Protein AF-A0A316MAM0-F1 (afdb_monomer)

Mean predicted aligned error: 8.88 Å

Sequence (123 aa):
MGDLSKSFKKEEIFYLSSQVKKLIELLNGTIISAENEYKIKEIEKQKNKLERILVKYEPSIYDEYSRKTKEAYIQMINARKEYEKIVADKCIKETIEKYRISYENSVEEYERIKEFRNKLKNI

pLDDT: mean 87.3, std 11.31, range [39.88, 97.88]

Nearest PDB structures (foldseek):
  8cwy-assembly1_H  TM=8.947E-01  e=3.776E+00  synthetic construct
  2v0o-assembly2_C  TM=5.527E-01  e=4.013E+00  Homo sapiens
  6zsj-assembly1_C  TM=4.114E-01  e=6.530E+00  Homo sapiens

Secondary structure (DSSP, 8-state):
------PPPHHHHHHHHHHHHHHHHHHHTS----SSHHHHHHHHHHHHHHHHHHGGGSPPHHHHHHHHHHHHHHHHHHHHHHHHHHHHTT--HHHHHHHHHHHHHHHHHHHHHHHHHHHHTT-

Organism: NCBI:txid1529

Structure (mmCIF, N/CA/C/O backbone):
data_AF-A0A316MAM0-F1
#
_entry.id   AF-A0A316MAM0-F1
#
loop_
_atom_site.group_PDB
_atom_site.id
_atom_site.type_symbol
_atom_site.label_atom_id
_atom_site.label_alt_id
_atom_site.label_comp_id
_atom_site.label_asym_id
_atom_site.label_entity_id
_atom_site.label_seq_id
_atom_site.pdbx_PDB_ins_code
_atom_site.Cartn_x
_atom_site.Cartn_y
_atom_site.Cartn_z
_atom_site.occupancy
_atom_site.B_iso_or_equiv
_atom_site.auth_seq_id
_atom_site.auth_comp_id
_atom_site.auth_asym_id
_atom_site.auth_atom_id
_atom_site.pdbx_PDB_model_num
ATOM 1 N N . MET A 1 1 ? -13.555 3.046 -36.423 1.00 39.88 1 MET A N 1
ATOM 2 C CA . MET A 1 1 ? -12.339 3.257 -35.609 1.00 39.88 1 MET A CA 1
ATOM 3 C C . MET A 1 1 ? -12.804 3.502 -34.184 1.00 39.88 1 MET A C 1
ATOM 5 O O . MET A 1 1 ? -13.203 4.613 -33.877 1.00 39.88 1 MET A O 1
ATOM 9 N N . GLY A 1 2 ? -12.932 2.436 -33.392 1.00 41.09 2 GLY A N 1
ATOM 10 C CA . GLY A 1 2 ? -13.537 2.490 -32.058 1.00 41.09 2 GLY A CA 1
ATOM 11 C C . GLY A 1 2 ? -12.487 2.640 -30.959 1.00 41.09 2 GLY A C 1
ATOM 12 O O . GLY A 1 2 ? -11.496 1.917 -30.963 1.00 41.09 2 GLY A O 1
ATOM 13 N N . ASP A 1 3 ? -12.739 3.591 -30.062 1.00 46.25 3 ASP A N 1
ATOM 14 C CA . ASP A 1 3 ? -12.293 3.682 -28.667 1.00 46.25 3 ASP A CA 1
ATOM 15 C C . ASP A 1 3 ? -10.807 3.456 -28.344 1.00 46.25 3 ASP A C 1
ATOM 17 O O . ASP A 1 3 ? -10.424 2.480 -27.701 1.00 46.25 3 ASP A O 1
ATOM 21 N N . LEU A 1 4 ? -9.969 4.447 -28.662 1.00 49.94 4 LEU A N 1
ATOM 22 C CA . LEU A 1 4 ? -8.627 4.591 -28.071 1.00 49.94 4 LEU A CA 1
ATOM 23 C C . LEU A 1 4 ? -8.582 5.535 -26.852 1.00 49.94 4 LEU A C 1
ATOM 25 O O . LEU A 1 4 ? -7.500 5.876 -26.387 1.00 49.94 4 LEU A O 1
ATOM 29 N N . SER A 1 5 ? -9.721 5.959 -26.293 1.00 47.09 5 SER A N 1
ATOM 30 C CA . SER A 1 5 ? -9.742 6.954 -25.205 1.00 47.09 5 SER A CA 1
ATOM 31 C C . SER A 1 5 ? -9.988 6.375 -23.806 1.00 47.09 5 SER A C 1
ATOM 33 O O . SER A 1 5 ? -10.576 7.047 -22.957 1.00 47.09 5 SER A O 1
ATOM 35 N N . LYS A 1 6 ? -9.552 5.143 -23.513 1.00 58.44 6 LYS A N 1
ATOM 36 C CA . LYS A 1 6 ? -9.459 4.719 -22.108 1.00 58.44 6 LYS A CA 1
ATOM 37 C C . LYS A 1 6 ? -8.217 5.365 -21.499 1.00 58.44 6 LYS A C 1
ATOM 39 O O . LYS A 1 6 ? -7.105 4.892 -21.702 1.00 58.44 6 LYS A O 1
ATOM 44 N N . SER A 1 7 ? -8.405 6.465 -20.771 1.00 72.25 7 SER A N 1
ATOM 45 C CA . SER A 1 7 ? -7.354 7.025 -19.921 1.00 72.25 7 SER A CA 1
ATOM 46 C C . SER A 1 7 ? -6.976 5.983 -18.866 1.00 72.25 7 SER A C 1
ATOM 48 O O . SER A 1 7 ? -7.821 5.609 -18.049 1.00 72.25 7 SER A O 1
ATOM 50 N N . PHE A 1 8 ? -5.736 5.497 -18.892 1.00 76.75 8 PHE A N 1
ATOM 51 C CA . PHE A 1 8 ? -5.224 4.589 -17.865 1.00 76.75 8 PHE A CA 1
ATOM 52 C C . PHE A 1 8 ? -5.287 5.251 -16.487 1.00 76.75 8 PHE A C 1
ATOM 54 O O . PHE A 1 8 ? -4.985 6.441 -16.348 1.00 76.75 8 PHE A O 1
ATOM 61 N N . LYS A 1 9 ? -5.662 4.485 -15.459 1.00 82.25 9 LYS A N 1
ATOM 62 C CA . LYS A 1 9 ? -5.619 4.981 -14.081 1.00 82.25 9 LYS A CA 1
ATOM 63 C C . LYS A 1 9 ? -4.166 5.159 -13.654 1.00 82.25 9 LYS A C 1
ATOM 65 O O . LYS A 1 9 ? -3.287 4.386 -14.035 1.00 82.25 9 LYS A O 1
ATOM 70 N N . LYS A 1 10 ? -3.908 6.158 -12.812 1.00 77.88 10 LYS A N 1
ATOM 71 C CA . LYS A 1 10 ? -2.555 6.471 -12.329 1.00 77.88 10 LYS A CA 1
ATOM 72 C C . LYS A 1 10 ? -1.930 5.278 -11.592 1.00 77.88 10 LYS A C 1
ATOM 74 O O . LYS A 1 10 ? -0.749 4.995 -11.760 1.00 77.88 10 LYS A O 1
ATOM 79 N N . GLU A 1 11 ? -2.741 4.519 -10.858 1.00 76.88 11 GLU A N 1
ATOM 80 C CA . GLU A 1 11 ? -2.322 3.300 -10.165 1.00 76.88 11 GLU A CA 1
ATOM 81 C C . GLU A 1 11 ? -1.885 2.185 -11.126 1.00 76.88 11 GLU A C 1
ATOM 83 O O . GLU A 1 11 ? -0.923 1.475 -10.838 1.00 76.88 11 GLU A O 1
ATOM 88 N N . GLU A 1 12 ? -2.554 2.043 -12.274 1.00 80.38 12 GLU A N 1
ATOM 89 C CA . GLU A 1 12 ? -2.208 1.047 -13.299 1.00 80.38 12 GLU A CA 1
ATOM 90 C C . GLU A 1 12 ? -0.861 1.390 -13.946 1.00 80.38 12 GLU A C 1
ATOM 92 O O . GLU A 1 12 ? -0.013 0.514 -14.124 1.00 80.38 12 GLU A O 1
ATOM 97 N N . ILE A 1 13 ? -0.629 2.679 -14.216 1.00 83.00 13 ILE A N 1
ATOM 98 C CA . ILE A 1 13 ? 0.644 3.183 -14.748 1.00 83.00 13 ILE A CA 1
ATOM 99 C C . ILE A 1 13 ? 1.779 2.952 -13.742 1.00 83.00 13 ILE A C 1
ATOM 101 O O . ILE A 1 13 ? 2.853 2.483 -14.125 1.00 83.00 13 ILE A O 1
ATOM 105 N N . PHE A 1 14 ? 1.555 3.232 -12.456 1.00 83.69 14 PHE A N 1
ATOM 106 C CA . PHE A 1 14 ? 2.548 2.990 -11.407 1.00 83.69 14 PHE A CA 1
ATOM 107 C C . PHE A 1 14 ? 2.869 1.511 -11.225 1.00 83.69 14 PHE A C 1
ATOM 109 O O . PHE A 1 14 ? 4.040 1.147 -11.098 1.00 83.69 14 PHE A O 1
ATOM 116 N N . TYR A 1 15 ? 1.852 0.648 -11.252 1.00 83.88 15 TYR A N 1
ATOM 117 C CA . TYR A 1 15 ? 2.056 -0.793 -11.186 1.00 83.88 15 TYR A CA 1
ATOM 118 C C . TYR A 1 15 ? 2.896 -1.286 -12.367 1.00 83.88 15 TYR A C 1
ATOM 120 O O . TYR A 1 15 ? 3.912 -1.947 -12.154 1.00 83.88 15 TYR A O 1
ATOM 128 N N . LEU A 1 16 ? 2.527 -0.911 -13.597 1.00 86.50 16 LEU A N 1
ATOM 129 C CA . LEU A 1 16 ? 3.275 -1.275 -14.799 1.00 86.50 16 LEU A CA 1
ATOM 130 C C . LEU A 1 16 ? 4.727 -0.789 -14.722 1.00 86.50 16 LEU A C 1
ATOM 132 O O . LEU A 1 16 ? 5.649 -1.569 -14.951 1.00 86.50 16 LEU A O 1
ATOM 136 N N . SER A 1 17 ? 4.935 0.468 -14.330 1.00 87.44 17 SER A N 1
ATOM 137 C CA . SER A 1 17 ? 6.271 1.057 -14.181 1.00 87.44 17 SER A CA 1
ATOM 138 C C . SER A 1 17 ? 7.120 0.285 -13.165 1.00 87.44 17 SER A C 1
ATOM 140 O O . SER A 1 17 ? 8.287 -0.005 -13.421 1.00 87.44 17 SER A O 1
ATOM 142 N N . SER A 1 18 ? 6.528 -0.142 -12.044 1.00 84.94 18 SER A N 1
ATOM 143 C CA . SER A 1 18 ? 7.212 -0.976 -11.049 1.00 84.94 18 SER A CA 1
ATOM 144 C C . SER A 1 18 ? 7.606 -2.351 -11.598 1.00 84.94 18 SER A C 1
ATOM 146 O O . SER A 1 18 ? 8.722 -2.805 -11.347 1.00 84.94 18 SER A O 1
ATOM 148 N N . GLN A 1 19 ? 6.734 -3.010 -12.369 1.00 88.25 19 GLN A N 1
ATOM 149 C CA . GLN A 1 19 ? 7.055 -4.306 -12.981 1.00 88.25 19 GLN A CA 1
ATOM 150 C C . GLN A 1 19 ? 8.157 -4.180 -14.039 1.00 88.25 19 GLN A C 1
ATOM 152 O O . GLN A 1 19 ? 9.072 -5.000 -14.077 1.00 88.25 19 GLN A O 1
ATOM 157 N N . VAL A 1 20 ? 8.116 -3.128 -14.861 1.00 89.56 20 VAL A N 1
ATOM 158 C CA . VAL A 1 20 ? 9.155 -2.858 -15.865 1.00 89.56 20 VAL A CA 1
ATOM 159 C C . VAL A 1 20 ? 10.500 -2.560 -15.194 1.00 89.56 20 VAL A C 1
ATOM 161 O O . VAL A 1 20 ? 11.522 -3.062 -15.653 1.00 89.56 20 VAL A O 1
ATOM 164 N N . LYS A 1 21 ? 10.518 -1.824 -14.072 1.00 88.75 21 LYS A N 1
ATOM 165 C CA . LYS A 1 21 ? 11.742 -1.579 -13.287 1.00 88.75 21 LYS A CA 1
ATOM 166 C C . LYS A 1 21 ? 12.367 -2.885 -12.784 1.00 88.75 21 LYS A C 1
ATOM 168 O O . LYS A 1 21 ? 13.548 -3.115 -13.020 1.00 88.75 21 LYS A O 1
ATOM 173 N N . LYS A 1 22 ? 11.559 -3.781 -12.202 1.00 88.94 22 LYS A N 1
ATOM 174 C CA . LYS A 1 22 ? 12.013 -5.121 -11.780 1.00 88.94 22 LYS A CA 1
ATOM 175 C C . LYS A 1 22 ? 12.575 -5.935 -12.944 1.00 88.94 22 LYS A C 1
ATOM 177 O O . LYS A 1 22 ? 13.595 -6.595 -12.796 1.00 88.94 22 LYS A O 1
ATOM 182 N N . LEU A 1 23 ? 11.927 -5.885 -14.109 1.00 89.81 23 LEU A N 1
ATOM 183 C CA . LEU A 1 23 ? 12.414 -6.578 -15.301 1.00 89.81 23 LEU A CA 1
ATOM 184 C C . LEU A 1 23 ? 13.793 -6.058 -15.735 1.00 89.81 23 LEU A C 1
ATOM 186 O O . LEU A 1 23 ? 14.669 -6.858 -16.046 1.00 89.81 23 LEU A O 1
ATOM 190 N N . ILE A 1 24 ? 14.006 -4.740 -15.729 1.00 88.81 24 ILE A N 1
ATOM 191 C CA . ILE A 1 24 ? 15.308 -4.139 -16.056 1.00 88.81 24 ILE A CA 1
ATOM 192 C C . ILE A 1 24 ? 16.381 -4.555 -15.041 1.00 88.81 24 ILE A C 1
ATOM 194 O O . ILE A 1 24 ? 17.487 -4.907 -15.446 1.00 88.81 24 ILE A O 1
ATOM 198 N N . GLU A 1 25 ? 16.064 -4.570 -13.744 1.00 88.50 25 GLU A N 1
ATOM 199 C CA . GLU A 1 25 ? 16.978 -5.047 -12.694 1.00 88.50 25 GLU A CA 1
ATOM 200 C C . GLU A 1 25 ? 17.391 -6.509 -12.915 1.00 88.50 25 GLU A C 1
ATOM 202 O O . GLU A 1 25 ? 18.575 -6.834 -12.836 1.00 88.50 25 GLU A O 1
ATOM 207 N N . LEU A 1 26 ? 16.439 -7.379 -13.269 1.00 89.12 26 LEU A N 1
ATOM 208 C CA . LEU A 1 26 ? 16.722 -8.775 -13.612 1.00 89.12 26 LEU A CA 1
ATOM 209 C C . LEU A 1 26 ? 17.614 -8.887 -14.855 1.00 89.12 26 LEU A C 1
ATOM 211 O O . LEU A 1 26 ? 18.579 -9.652 -14.855 1.00 89.12 26 LEU A O 1
ATOM 215 N N . LEU A 1 27 ? 17.332 -8.101 -15.898 1.00 87.25 27 LEU A N 1
ATOM 216 C CA . LEU A 1 27 ? 18.148 -8.066 -17.113 1.00 87.25 27 LEU A CA 1
ATOM 217 C C . LEU A 1 27 ? 19.585 -7.605 -16.828 1.00 87.25 27 LEU A C 1
ATOM 219 O O . LEU A 1 27 ? 20.513 -8.152 -17.411 1.00 87.25 27 LEU A O 1
ATOM 223 N N . ASN A 1 28 ? 19.787 -6.659 -15.907 1.00 84.19 28 ASN A N 1
ATOM 224 C CA . ASN A 1 28 ? 21.121 -6.192 -15.512 1.00 84.19 28 ASN A CA 1
ATOM 225 C C . ASN A 1 28 ? 21.969 -7.282 -14.844 1.00 84.19 28 ASN A C 1
ATOM 227 O O . ASN A 1 28 ? 23.189 -7.273 -14.986 1.00 84.19 28 ASN A O 1
ATOM 231 N N . GLY A 1 29 ? 21.336 -8.208 -14.123 1.00 81.81 29 GLY A N 1
ATOM 232 C CA . GLY A 1 29 ? 22.008 -9.342 -13.484 1.00 81.81 29 GLY A CA 1
ATOM 233 C C . GLY A 1 29 ? 22.195 -10.563 -14.389 1.00 81.81 29 GLY A C 1
ATOM 234 O O . GLY A 1 29 ? 22.752 -11.561 -13.937 1.00 81.81 29 GLY A O 1
ATOM 235 N N . THR A 1 30 ? 21.725 -10.518 -15.640 1.00 86.06 30 THR A N 1
ATOM 236 C CA . THR A 1 30 ? 21.690 -11.678 -16.541 1.00 86.06 30 THR A CA 1
ATOM 237 C C . THR A 1 30 ? 22.659 -11.494 -17.708 1.00 86.06 30 THR A C 1
ATOM 239 O O . THR A 1 30 ? 22.642 -10.469 -18.385 1.00 86.06 30 THR A O 1
ATOM 242 N N . ILE A 1 31 ? 23.476 -12.511 -18.000 1.00 83.44 31 ILE A N 1
ATOM 243 C CA . ILE A 1 31 ? 24.292 -12.537 -19.222 1.00 83.44 31 ILE A CA 1
ATOM 244 C C . ILE A 1 31 ? 23.377 -12.862 -20.407 1.00 83.44 31 ILE A C 1
ATOM 246 O O . ILE A 1 31 ? 22.827 -13.959 -20.489 1.00 83.44 31 ILE A O 1
ATOM 250 N N . ILE A 1 32 ? 23.226 -11.915 -21.333 1.00 79.31 32 ILE A N 1
ATOM 251 C CA . ILE A 1 32 ? 22.447 -12.101 -22.561 1.00 79.31 32 ILE A CA 1
ATOM 252 C C . ILE A 1 32 ? 23.408 -12.469 -23.689 1.00 79.31 32 ILE A C 1
ATOM 254 O O . ILE A 1 32 ? 24.195 -11.638 -24.137 1.00 79.31 32 ILE A O 1
ATOM 258 N N . SER A 1 33 ? 23.334 -13.711 -24.165 1.00 81.44 33 SER A N 1
ATOM 259 C CA . SER A 1 33 ? 24.051 -14.168 -25.355 1.00 81.44 33 SER A CA 1
ATOM 260 C C . SER A 1 33 ? 23.081 -14.353 -26.521 1.00 81.44 33 SER A C 1
ATOM 262 O O . SER A 1 33 ? 21.959 -14.834 -26.365 1.00 81.44 33 SER A O 1
ATOM 264 N N . ALA A 1 34 ? 23.503 -13.945 -27.713 1.00 81.62 34 ALA A N 1
ATOM 265 C CA . ALA A 1 34 ? 22.773 -14.186 -28.948 1.00 81.62 34 ALA A CA 1
ATOM 266 C C . ALA A 1 34 ? 23.769 -14.406 -30.085 1.00 81.62 34 ALA A C 1
ATOM 268 O O . ALA A 1 34 ? 24.805 -13.752 -30.135 1.00 81.62 34 ALA A O 1
ATOM 269 N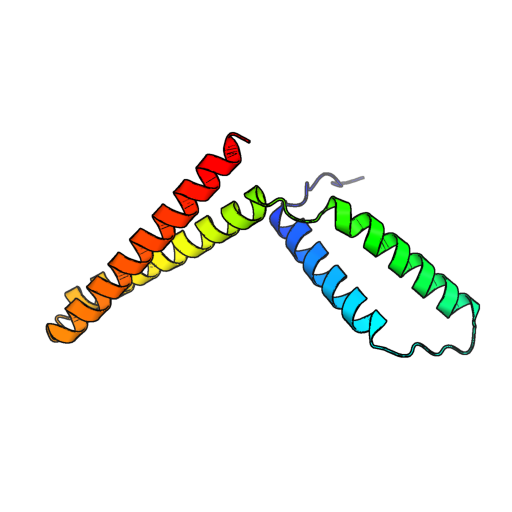 N . GLU A 1 35 ? 23.419 -15.276 -31.032 1.00 80.00 35 GLU A N 1
ATOM 270 C CA . GLU A 1 35 ? 24.222 -15.527 -32.241 1.00 80.00 35 GLU A CA 1
ATOM 271 C C . GLU A 1 35 ? 24.385 -14.271 -33.112 1.00 80.00 35 GLU A C 1
ATOM 273 O O . GLU A 1 35 ? 25.339 -14.147 -33.872 1.00 80.00 35 GLU A O 1
ATOM 278 N N . ASN A 1 36 ? 23.449 -13.324 -32.997 1.00 87.00 36 ASN A N 1
ATOM 279 C CA . ASN A 1 36 ? 23.469 -12.061 -33.719 1.00 87.00 36 ASN A CA 1
ATOM 280 C C . ASN A 1 36 ? 23.691 -10.894 -32.748 1.00 87.00 36 ASN A C 1
ATOM 282 O O . ASN A 1 36 ? 22.785 -10.516 -32.002 1.00 87.00 36 ASN A O 1
ATOM 286 N N . GLU A 1 37 ? 24.870 -10.278 -32.825 1.00 84.31 37 GLU A N 1
ATOM 287 C CA . GLU A 1 37 ? 25.277 -9.120 -32.020 1.00 84.31 37 GLU A CA 1
ATOM 288 C C . GLU A 1 37 ? 24.314 -7.923 -32.158 1.00 84.31 37 GLU A C 1
ATOM 290 O O . GLU A 1 37 ? 24.114 -7.161 -31.212 1.00 84.31 37 GLU A O 1
ATOM 295 N N . TYR A 1 38 ? 23.638 -7.778 -33.305 1.00 88.81 38 TYR A N 1
ATOM 296 C CA . TYR A 1 38 ? 22.614 -6.748 -33.504 1.00 88.81 38 TYR A CA 1
ATOM 297 C C . TYR A 1 38 ? 21.436 -6.904 -32.533 1.00 88.81 38 TYR A C 1
ATOM 299 O O . TYR A 1 38 ? 20.903 -5.907 -32.048 1.00 88.81 38 TYR A O 1
ATOM 307 N N . LYS A 1 39 ? 21.044 -8.143 -32.203 1.00 86.75 39 LYS A N 1
ATOM 308 C CA . LYS A 1 39 ? 19.945 -8.396 -31.257 1.00 86.75 39 LYS A CA 1
ATOM 309 C C . LYS A 1 39 ? 20.312 -7.937 -29.848 1.00 86.75 39 LYS A C 1
ATOM 311 O O . LYS A 1 39 ? 19.465 -7.362 -29.172 1.00 86.75 39 LYS A O 1
ATOM 316 N N . ILE A 1 40 ? 21.564 -8.139 -29.433 1.00 86.50 40 ILE A N 1
ATOM 317 C CA . ILE A 1 40 ? 22.070 -7.671 -28.134 1.00 86.50 40 ILE A CA 1
ATO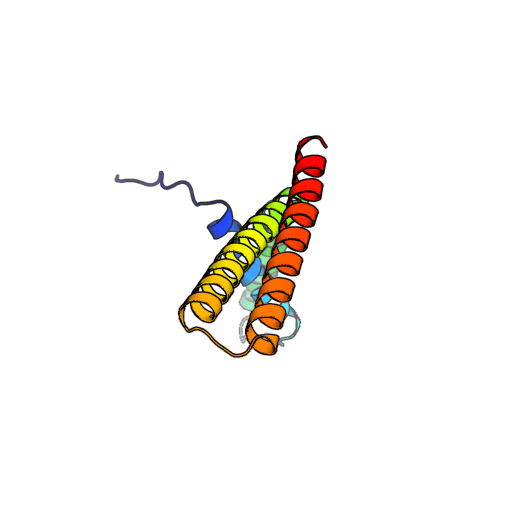M 318 C C . ILE A 1 40 ? 22.032 -6.139 -28.089 1.00 86.50 40 ILE A C 1
ATOM 320 O O . ILE A 1 40 ? 21.439 -5.566 -27.176 1.00 86.50 40 ILE A O 1
ATOM 324 N N . LYS A 1 41 ? 22.550 -5.476 -29.132 1.00 87.62 41 LYS A N 1
ATOM 325 C CA . LYS A 1 41 ? 22.528 -4.007 -29.247 1.00 87.62 41 LYS A CA 1
ATOM 326 C C . LYS A 1 41 ? 21.109 -3.433 -29.215 1.00 87.62 41 LYS A C 1
ATOM 328 O O . LYS A 1 41 ? 20.873 -2.406 -28.581 1.00 87.62 41 LYS A O 1
ATOM 333 N N . GLU A 1 42 ? 20.151 -4.082 -29.877 1.00 91.88 42 GLU A N 1
ATOM 334 C CA . GLU A 1 42 ? 18.758 -3.629 -29.863 1.00 91.88 42 GLU A CA 1
ATOM 335 C C . GLU A 1 42 ? 18.111 -3.824 -28.481 1.00 91.88 42 GLU A C 1
ATOM 337 O O . GLU A 1 42 ? 17.424 -2.920 -28.008 1.00 91.88 42 GLU A O 1
ATOM 342 N N . ILE A 1 43 ? 18.386 -4.933 -27.782 1.00 87.56 43 ILE A N 1
ATOM 343 C CA . ILE A 1 43 ? 17.931 -5.149 -26.397 1.00 87.56 43 ILE A CA 1
ATOM 344 C C . ILE A 1 43 ? 18.475 -4.057 -25.470 1.00 87.56 43 ILE A C 1
ATOM 346 O O . ILE A 1 43 ? 17.702 -3.439 -24.735 1.00 87.56 43 ILE A O 1
ATOM 350 N N . GLU A 1 44 ? 19.775 -3.760 -25.533 1.00 85.88 44 GLU A N 1
ATOM 351 C CA . GLU A 1 44 ? 20.393 -2.694 -24.734 1.00 85.88 44 GLU A CA 1
ATOM 352 C C . GLU A 1 44 ? 19.773 -1.325 -25.030 1.00 85.88 44 GLU A C 1
ATOM 354 O O . GLU A 1 44 ? 19.451 -0.558 -24.118 1.00 85.88 44 GLU A O 1
ATOM 359 N N . LYS A 1 45 ? 19.532 -1.022 -26.309 1.00 91.62 45 LYS A N 1
ATOM 360 C CA . LYS A 1 45 ? 18.886 0.223 -26.732 1.00 91.62 45 LYS A CA 1
ATOM 361 C C . LYS A 1 45 ? 17.459 0.342 -26.195 1.00 91.62 45 LYS A C 1
ATOM 363 O O . LYS A 1 45 ? 17.083 1.414 -25.713 1.00 91.62 45 LYS A O 1
ATOM 368 N N . GLN A 1 46 ? 16.665 -0.729 -26.257 1.00 90.44 46 GLN A N 1
ATOM 369 C CA . GLN A 1 46 ? 15.308 -0.741 -25.704 1.00 90.44 46 GLN A CA 1
ATOM 370 C C . GLN A 1 46 ? 15.329 -0.615 -24.178 1.00 90.44 46 GLN A C 1
ATOM 372 O O . GLN A 1 46 ? 14.545 0.161 -23.631 1.00 90.44 46 GLN A O 1
ATOM 377 N N . LYS A 1 47 ? 16.269 -1.281 -23.496 1.00 89.12 47 LYS A N 1
ATOM 378 C CA . LYS A 1 47 ? 16.466 -1.150 -22.046 1.00 89.12 47 LYS A CA 1
ATOM 379 C C . LYS A 1 47 ? 16.725 0.306 -21.652 1.00 89.12 47 LYS A C 1
ATOM 381 O O . LYS A 1 47 ? 15.971 0.867 -20.863 1.00 89.12 47 LYS A O 1
ATOM 386 N N . ASN A 1 48 ? 17.694 0.958 -22.296 1.00 87.31 48 ASN A N 1
ATOM 387 C CA . ASN A 1 48 ? 18.032 2.364 -22.045 1.00 87.31 48 ASN A CA 1
ATOM 388 C C . ASN A 1 48 ? 16.848 3.308 -22.318 1.00 87.31 48 ASN A C 1
ATOM 390 O O . ASN A 1 48 ? 16.657 4.316 -21.634 1.00 87.31 48 ASN A O 1
ATOM 394 N N . LYS A 1 49 ? 16.031 3.004 -23.334 1.00 90.81 49 LYS A N 1
ATOM 395 C CA . LYS A 1 49 ? 14.812 3.767 -23.626 1.00 90.81 49 LYS A CA 1
ATOM 396 C C . LYS A 1 49 ? 13.778 3.611 -22.509 1.00 90.81 49 LYS A C 1
ATOM 398 O O . LYS A 1 49 ? 13.189 4.613 -22.105 1.00 90.81 49 LYS A O 1
ATOM 403 N N . LEU A 1 50 ? 13.569 2.392 -22.010 1.00 89.81 50 LEU A N 1
ATOM 404 C CA . LEU A 1 50 ? 12.645 2.118 -20.909 1.00 89.81 50 LEU A CA 1
ATOM 405 C C . LEU A 1 50 ? 13.092 2.794 -19.611 1.00 89.81 50 LEU A C 1
ATOM 407 O O . LEU A 1 50 ? 12.261 3.423 -18.966 1.00 89.81 50 LEU A O 1
ATOM 411 N N . GLU A 1 51 ? 14.384 2.768 -19.275 1.00 86.00 51 GLU A N 1
ATOM 412 C CA . GLU A 1 51 ? 14.926 3.467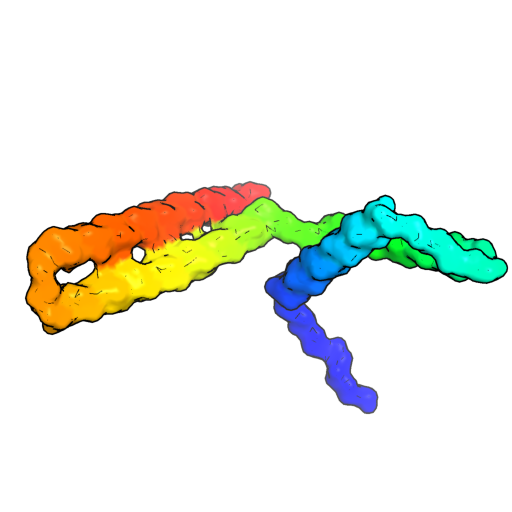 -18.097 1.00 86.00 51 GLU A CA 1
ATOM 413 C C . GLU A 1 51 ? 14.608 4.969 -18.130 1.00 86.00 51 GLU A C 1
ATOM 415 O O . GLU A 1 51 ? 14.091 5.524 -17.163 1.00 86.00 51 GLU A O 1
ATOM 420 N N . ARG A 1 52 ? 14.814 5.630 -19.278 1.00 86.38 52 ARG A N 1
ATOM 421 C CA . ARG A 1 52 ? 14.489 7.060 -19.446 1.00 86.38 52 ARG A CA 1
ATOM 422 C C . ARG A 1 52 ? 12.996 7.357 -19.334 1.00 86.38 52 ARG A C 1
ATOM 424 O O . ARG A 1 52 ? 12.614 8.442 -18.900 1.00 86.38 52 ARG A O 1
ATOM 431 N N . ILE A 1 53 ? 12.152 6.437 -19.794 1.00 86.25 53 ILE A N 1
ATOM 432 C CA . ILE A 1 53 ? 10.696 6.587 -19.730 1.00 86.25 53 ILE A CA 1
ATOM 433 C C . ILE A 1 53 ? 10.213 6.380 -18.294 1.00 86.25 53 ILE A C 1
ATOM 435 O O . ILE A 1 53 ? 9.376 7.152 -17.835 1.00 86.25 53 ILE A O 1
ATOM 439 N N . LEU A 1 54 ? 10.764 5.398 -17.576 1.00 85.38 54 LEU A N 1
ATOM 440 C CA . LEU A 1 54 ? 10.390 5.085 -16.198 1.00 85.38 54 LEU A CA 1
ATOM 441 C C . LEU A 1 54 ? 10.529 6.281 -15.264 1.00 85.38 54 LEU A C 1
ATOM 443 O O . LEU A 1 54 ? 9.615 6.516 -14.484 1.00 85.38 54 LEU A O 1
ATOM 447 N N . VAL A 1 55 ? 11.592 7.081 -15.405 1.00 79.44 55 VAL A N 1
ATOM 448 C CA . VAL A 1 55 ? 11.793 8.313 -14.617 1.00 79.44 55 VAL A CA 1
ATOM 449 C C . VAL A 1 55 ? 10.579 9.249 -14.690 1.00 79.44 55 VAL A C 1
ATOM 451 O O . VAL A 1 55 ? 10.226 9.893 -13.709 1.00 79.44 55 VAL A O 1
ATOM 454 N N . LYS A 1 56 ? 9.886 9.305 -15.835 1.00 79.94 56 LYS A N 1
ATOM 455 C CA . LYS A 1 56 ? 8.702 10.164 -16.020 1.00 79.94 56 LYS A CA 1
ATOM 456 C C . LYS A 1 56 ? 7.452 9.644 -15.312 1.00 79.94 56 LYS A C 1
ATOM 458 O O . LYS A 1 56 ? 6.492 10.393 -15.157 1.00 79.94 56 LYS A O 1
ATOM 463 N N . TYR A 1 57 ? 7.448 8.368 -14.945 1.00 81.56 57 TYR A N 1
ATOM 464 C CA . TYR A 1 57 ? 6.322 7.684 -14.318 1.00 81.56 57 TYR A CA 1
ATOM 465 C C . TYR A 1 57 ? 6.637 7.230 -12.892 1.00 81.56 57 TYR A C 1
ATOM 467 O O . TYR A 1 57 ? 5.829 6.519 -12.289 1.00 81.56 57 TYR A O 1
ATOM 475 N N . GLU A 1 58 ? 7.783 7.633 -12.337 1.00 77.62 58 GLU A N 1
ATOM 476 C CA . GLU A 1 58 ? 8.061 7.408 -10.927 1.00 77.62 58 GLU A CA 1
ATOM 477 C C . GLU A 1 58 ? 7.039 8.178 -10.074 1.00 77.62 58 GLU A C 1
ATOM 479 O O . GLU A 1 58 ? 6.725 9.339 -10.362 1.00 77.62 58 GLU A O 1
ATOM 484 N N . PRO A 1 59 ? 6.453 7.530 -9.053 1.00 80.00 59 PRO A N 1
ATOM 485 C CA . PRO A 1 59 ? 5.501 8.191 -8.179 1.00 80.00 59 PRO A CA 1
ATOM 486 C C . PRO A 1 59 ? 6.194 9.328 -7.427 1.00 80.00 59 PRO A C 1
ATOM 488 O O . PRO A 1 59 ? 7.296 9.164 -6.906 1.00 80.00 59 PRO A O 1
ATOM 491 N N . SER A 1 60 ? 5.524 10.477 -7.331 1.00 84.62 60 SER A N 1
ATOM 492 C CA . SER A 1 60 ? 5.973 11.542 -6.433 1.00 84.62 60 SER A CA 1
ATOM 493 C C . SER A 1 60 ? 5.884 11.087 -4.971 1.00 84.62 60 SER A C 1
ATOM 495 O O . SER A 1 60 ? 5.129 10.170 -4.636 1.00 84.62 60 SER A O 1
ATOM 497 N N . ILE A 1 61 ? 6.580 11.787 -4.071 1.00 83.94 61 ILE A N 1
ATOM 498 C CA . ILE A 1 61 ? 6.454 11.552 -2.622 1.00 83.94 61 ILE A CA 1
ATOM 499 C C . ILE A 1 61 ? 4.979 11.675 -2.195 1.00 83.94 61 ILE A C 1
ATOM 501 O O . ILE A 1 61 ? 4.479 10.860 -1.421 1.00 83.94 61 ILE A O 1
ATOM 505 N N . TYR A 1 62 ? 4.236 12.635 -2.756 1.00 87.38 62 TYR A N 1
ATOM 506 C CA . TYR A 1 62 ? 2.799 12.771 -2.506 1.00 87.38 62 TYR A CA 1
ATOM 507 C C . TYR A 1 62 ? 1.997 11.541 -2.953 1.00 87.38 62 TYR A C 1
ATOM 509 O O . TYR A 1 62 ? 1.104 11.086 -2.233 1.00 87.38 62 TYR A O 1
ATOM 517 N N . ASP A 1 63 ? 2.302 10.991 -4.127 1.00 85.88 63 ASP A N 1
ATOM 518 C CA . ASP A 1 63 ? 1.624 9.805 -4.650 1.00 85.88 63 ASP A CA 1
ATOM 519 C C . ASP A 1 63 ? 1.895 8.571 -3.78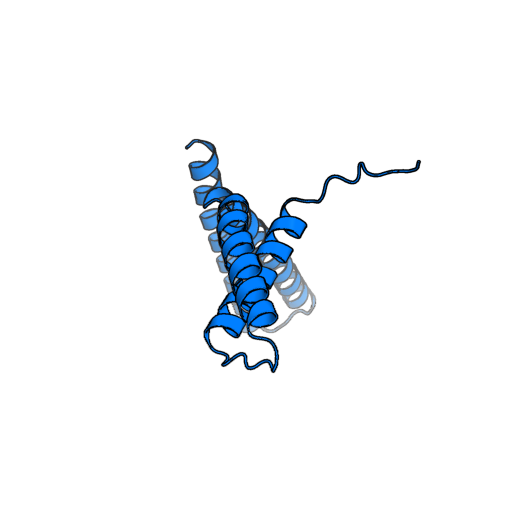9 1.00 85.88 63 ASP A C 1
ATOM 521 O O . ASP A 1 63 ? 0.977 7.804 -3.484 1.00 85.88 63 ASP A O 1
ATOM 525 N N . GLU A 1 64 ? 3.139 8.406 -3.340 1.00 86.00 64 GLU A N 1
ATOM 526 C CA . GLU A 1 64 ? 3.518 7.319 -2.445 1.00 86.00 64 GLU A CA 1
ATOM 527 C C . GLU A 1 64 ? 2.751 7.402 -1.120 1.00 86.00 64 GLU A C 1
ATOM 529 O O . GLU A 1 64 ? 2.149 6.416 -0.684 1.00 86.00 64 GLU A O 1
ATOM 534 N N . TYR A 1 65 ? 2.705 8.586 -0.505 1.00 89.81 65 TYR A N 1
ATOM 535 C CA . TYR A 1 65 ? 1.966 8.791 0.739 1.00 89.81 65 TYR A CA 1
ATOM 536 C C . TYR A 1 65 ? 0.454 8.701 0.545 1.00 89.81 65 TYR A C 1
ATOM 538 O O . TYR A 1 65 ? -0.233 8.182 1.419 1.00 89.81 65 TYR A O 1
ATOM 546 N N . SER A 1 66 ? -0.077 9.102 -0.610 1.00 89.12 66 SER A N 1
ATOM 547 C CA . SER A 1 66 ? -1.492 8.906 -0.944 1.00 89.12 66 SER A CA 1
ATOM 548 C C 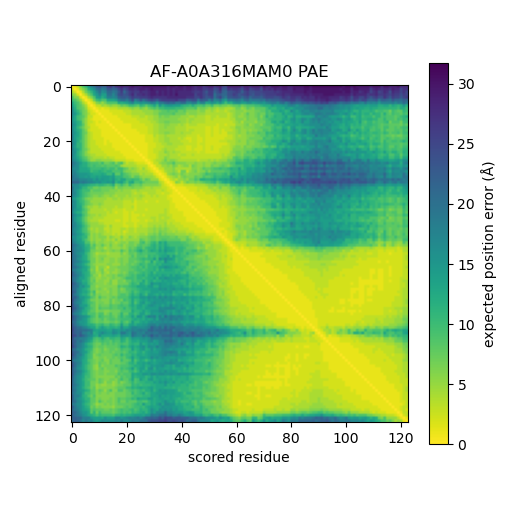. SER A 1 66 ? -1.864 7.425 -0.981 1.00 89.12 66 SER A C 1
ATOM 550 O O . SER A 1 66 ? -2.901 7.038 -0.433 1.00 89.12 66 SER A O 1
ATOM 552 N N . ARG A 1 67 ? -0.996 6.582 -1.555 1.00 88.62 67 ARG A N 1
ATOM 553 C CA . ARG A 1 67 ? -1.168 5.126 -1.532 1.00 88.62 67 ARG A CA 1
ATOM 554 C C . ARG A 1 67 ? -1.068 4.571 -0.110 1.00 88.62 67 ARG A C 1
ATOM 556 O O . ARG A 1 67 ? -1.981 3.864 0.310 1.00 88.62 67 ARG A O 1
ATOM 563 N N . LYS A 1 68 ? -0.033 4.948 0.651 1.00 91.56 68 LYS A N 1
ATOM 564 C CA . LYS A 1 68 ? 0.140 4.517 2.052 1.00 91.56 68 LYS A CA 1
ATOM 565 C C . LYS A 1 68 ? -1.058 4.899 2.923 1.00 91.56 68 LYS A C 1
ATOM 567 O O . LYS A 1 68 ? -1.531 4.080 3.701 1.00 91.56 68 LYS A O 1
ATOM 572 N N . THR A 1 69 ? -1.614 6.105 2.759 1.00 94.00 69 THR A N 1
ATOM 573 C CA . THR A 1 69 ? -2.822 6.530 3.488 1.00 94.00 69 THR A CA 1
ATOM 574 C C . THR A 1 69 ? -4.018 5.635 3.166 1.00 94.00 69 THR A C 1
ATOM 576 O O . THR A 1 69 ? -4.790 5.300 4.062 1.00 94.00 69 THR A O 1
ATOM 579 N N . LYS A 1 70 ? -4.191 5.237 1.898 1.00 93.19 70 LYS A N 1
ATOM 580 C CA . LYS A 1 70 ? -5.274 4.331 1.489 1.00 93.19 70 LYS A CA 1
ATOM 581 C C . LYS A 1 70 ? -5.101 2.937 2.098 1.00 93.19 70 LYS A C 1
ATOM 583 O O . LYS A 1 70 ? -6.077 2.365 2.572 1.00 93.19 70 LYS A O 1
ATOM 588 N N . GLU A 1 71 ? -3.882 2.407 2.098 1.00 93.44 71 GLU A N 1
ATOM 589 C CA . GLU A 1 71 ? -3.559 1.109 2.706 1.00 93.44 71 GLU A CA 1
ATOM 590 C C . GLU A 1 71 ? -3.796 1.128 4.223 1.00 93.44 71 GLU A C 1
ATOM 592 O O . GLU A 1 71 ? -4.507 0.264 4.736 1.00 93.44 71 GLU A O 1
ATOM 597 N N . ALA A 1 72 ? -3.305 2.156 4.920 1.00 95.06 72 ALA A N 1
ATOM 598 C CA . ALA A 1 72 ? -3.517 2.338 6.356 1.00 95.06 72 ALA A CA 1
ATOM 599 C C . ALA A 1 72 ? -5.006 2.477 6.713 1.00 95.06 72 ALA A C 1
ATOM 601 O O . ALA A 1 72 ? -5.470 1.879 7.680 1.00 95.06 72 ALA A O 1
ATOM 602 N N . TYR A 1 73 ? -5.789 3.191 5.895 1.00 96.56 73 TYR A N 1
ATOM 603 C CA . TYR A 1 73 ? -7.240 3.279 6.080 1.00 96.56 73 TYR A CA 1
ATOM 604 C C . TYR A 1 73 ? -7.913 1.902 6.016 1.00 96.56 73 TYR A C 1
ATOM 606 O O . TYR A 1 73 ? -8.742 1.574 6.861 1.00 96.5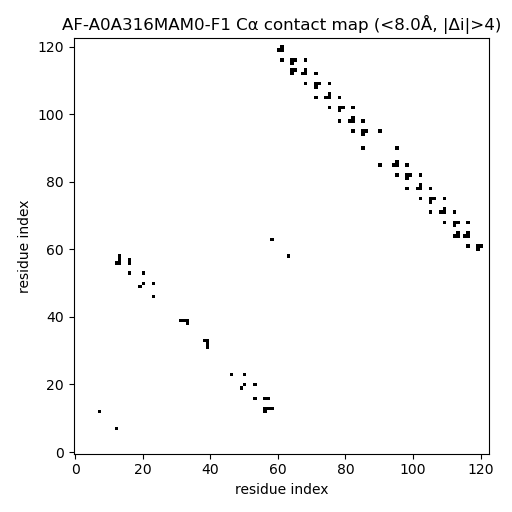6 73 TYR A O 1
ATOM 614 N N . ILE A 1 74 ? -7.549 1.073 5.032 1.00 96.06 74 ILE A N 1
ATOM 615 C CA . ILE A 1 74 ? -8.100 -0.282 4.895 1.00 96.06 74 ILE A CA 1
ATOM 616 C C . ILE A 1 74 ? -7.724 -1.141 6.109 1.00 96.06 74 ILE A C 1
ATOM 618 O O . ILE A 1 74 ? -8.583 -1.840 6.646 1.00 96.06 74 ILE A O 1
ATOM 622 N N . GLN A 1 75 ? -6.471 -1.065 6.565 1.00 96.06 75 GLN A N 1
ATOM 623 C CA . GLN A 1 75 ? -6.010 -1.776 7.761 1.00 96.06 75 GLN A CA 1
ATOM 624 C C . GLN A 1 75 ? -6.792 -1.354 9.008 1.00 96.06 75 GLN A C 1
ATOM 626 O O . GLN A 1 75 ? -7.277 -2.216 9.735 1.00 96.06 75 GLN A O 1
ATOM 631 N N . MET A 1 76 ? -7.000 -0.050 9.199 1.00 97.62 76 MET A N 1
ATOM 632 C CA . MET A 1 76 ? -7.802 0.493 10.295 1.00 97.62 76 MET A CA 1
ATOM 633 C C . MET A 1 76 ? -9.243 -0.031 10.269 1.00 97.62 76 MET A C 1
ATOM 635 O O . MET A 1 76 ? -9.769 -0.468 11.292 1.00 97.62 76 MET A O 1
ATOM 639 N N . ILE A 1 77 ? -9.889 -0.036 9.098 1.00 97.88 77 ILE A N 1
ATOM 640 C CA . ILE A 1 77 ? -11.250 -0.571 8.946 1.00 97.88 77 ILE A CA 1
ATOM 641 C C . ILE A 1 77 ? -11.307 -2.068 9.272 1.00 97.88 77 ILE A C 1
ATOM 643 O O . ILE A 1 77 ? -12.268 -2.518 9.896 1.00 97.88 77 ILE A O 1
ATOM 647 N N . ASN A 1 78 ? -10.300 -2.845 8.874 1.00 96.75 78 ASN A N 1
ATOM 648 C CA . ASN A 1 78 ? -10.243 -4.271 9.187 1.00 96.75 78 ASN A CA 1
ATOM 649 C C . ASN A 1 78 ? -10.024 -4.514 10.687 1.00 96.75 78 ASN A C 1
ATOM 651 O O . ASN A 1 78 ? -10.781 -5.277 11.281 1.00 96.75 78 ASN A O 1
ATOM 655 N N . ALA A 1 79 ? -9.082 -3.803 11.314 1.00 96.12 79 ALA A N 1
ATOM 656 C CA . ALA A 1 79 ? -8.825 -3.899 12.752 1.00 96.12 79 ALA A CA 1
ATOM 657 C C . ALA A 1 79 ? -10.066 -3.529 13.579 1.00 96.12 79 ALA A C 1
ATOM 659 O O . ALA A 1 79 ? -10.394 -4.204 14.554 1.00 96.12 79 ALA A O 1
ATOM 660 N N . ARG A 1 80 ? -10.818 -2.510 13.140 1.00 97.50 80 ARG A N 1
ATOM 661 C CA . ARG A 1 80 ? -12.102 -2.145 13.747 1.00 97.50 80 ARG A CA 1
ATOM 662 C C . ARG A 1 80 ? -13.107 -3.294 13.698 1.00 97.50 80 ARG A C 1
ATOM 664 O O . ARG A 1 80 ? -13.702 -3.624 14.719 1.00 97.50 80 ARG A O 1
ATOM 671 N N . LYS A 1 81 ? -13.301 -3.896 12.520 1.00 97.31 81 LYS A N 1
ATOM 672 C CA . LYS A 1 81 ? -14.241 -5.014 12.333 1.00 97.31 81 LYS A CA 1
ATOM 673 C C . LYS A 1 81 ? -13.861 -6.221 13.185 1.00 97.31 81 LYS A C 1
ATOM 675 O O . LYS A 1 81 ? -14.738 -6.874 13.741 1.00 97.31 81 LYS A O 1
ATOM 680 N N . GLU A 1 82 ? -12.569 -6.52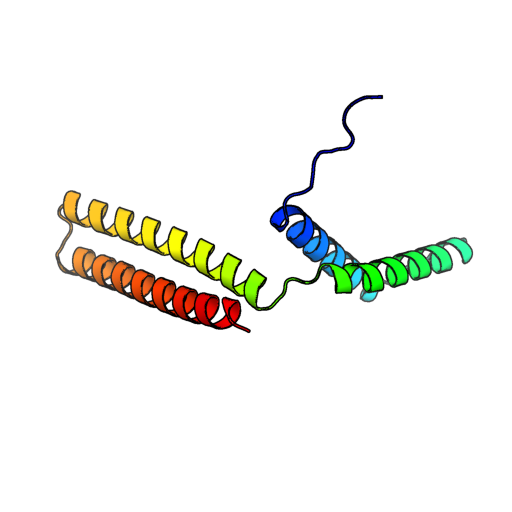1 13.281 1.00 95.50 82 GLU A N 1
ATOM 681 C CA . GLU A 1 82 ? -12.068 -7.602 14.130 1.00 95.50 82 GLU A CA 1
ATOM 682 C C . GLU A 1 82 ? -12.341 -7.324 15.608 1.00 95.50 82 GLU A C 1
ATOM 684 O O . GLU A 1 82 ? -12.882 -8.188 16.295 1.00 95.50 82 GLU A O 1
ATOM 689 N N . TYR A 1 83 ? -12.057 -6.110 16.085 1.00 95.56 83 TYR A N 1
ATOM 690 C CA . TYR A 1 83 ? -12.381 -5.706 17.451 1.00 95.56 83 TYR A CA 1
ATOM 691 C C . TYR A 1 83 ? -13.885 -5.813 17.747 1.00 95.56 83 TYR A C 1
ATOM 693 O O . TYR A 1 83 ? -14.275 -6.454 18.723 1.00 95.56 83 TYR A O 1
ATOM 701 N N . GLU A 1 84 ? -14.737 -5.253 16.883 1.00 95.81 84 GLU A N 1
ATOM 702 C CA . GLU A 1 84 ? -16.199 -5.313 17.029 1.00 95.81 84 GLU A CA 1
ATOM 703 C C . GLU A 1 84 ? -16.705 -6.764 17.073 1.00 95.81 84 GLU A C 1
ATOM 705 O O . GLU A 1 84 ? -17.564 -7.096 17.893 1.00 95.81 84 GLU A O 1
ATOM 710 N N . LYS A 1 85 ? -16.130 -7.652 16.251 1.00 96.31 85 LYS A N 1
ATOM 711 C CA . LYS A 1 85 ? -16.443 -9.084 16.262 1.00 96.31 85 LYS A CA 1
ATOM 712 C C . LYS A 1 85 ? -16.060 -9.745 17.589 1.00 96.31 85 LYS A C 1
ATOM 714 O O . LYS A 1 85 ? -16.883 -10.431 18.181 1.00 96.31 85 LYS A O 1
ATOM 719 N N . ILE A 1 86 ? -14.843 -9.517 18.079 1.00 94.62 86 ILE A N 1
ATOM 720 C CA . ILE A 1 86 ? -14.349 -10.101 19.338 1.00 94.62 86 ILE A CA 1
ATOM 721 C C . ILE A 1 86 ? -15.184 -9.637 20.543 1.00 94.62 86 ILE A C 1
ATOM 723 O O . ILE A 1 86 ? -15.443 -10.418 21.463 1.00 94.62 86 ILE A O 1
ATOM 727 N N . VAL A 1 87 ? -15.648 -8.383 20.531 1.00 93.50 87 VAL A N 1
ATOM 728 C CA . VAL A 1 87 ? -16.585 -7.856 21.536 1.00 93.50 87 VAL A CA 1
ATOM 729 C C . VAL A 1 87 ? -17.943 -8.559 21.445 1.00 93.50 87 VAL A C 1
ATOM 731 O O . VAL A 1 87 ? -18.488 -8.964 22.474 1.00 93.50 87 VAL A O 1
ATOM 734 N N . ALA A 1 88 ? -18.484 -8.735 20.236 1.00 95.69 88 ALA A N 1
ATOM 735 C CA . ALA A 1 88 ? -19.761 -9.416 20.014 1.00 95.69 88 ALA A CA 1
ATOM 736 C C . ALA A 1 88 ? -19.721 -10.898 20.428 1.00 95.69 88 ALA A C 1
ATOM 738 O O . ALA A 1 88 ? -20.672 -11.389 21.040 1.00 95.69 88 ALA A O 1
ATOM 739 N N . ASP A 1 89 ? -18.595 -11.572 20.184 1.00 94.50 89 ASP A N 1
ATOM 740 C CA . ASP A 1 89 ? -18.339 -12.965 20.567 1.00 94.50 89 ASP A CA 1
ATOM 741 C C . ASP A 1 89 ? -18.133 -13.137 22.090 1.00 94.50 89 ASP A C 1
ATOM 743 O O . ASP A 1 89 ? -17.987 -14.260 22.576 1.00 94.50 89 ASP A O 1
ATOM 747 N N . LYS A 1 90 ? -18.148 -12.038 22.867 1.00 90.88 90 LYS A N 1
ATOM 748 C CA . LYS A 1 90 ? -17.964 -12.012 24.331 1.00 90.88 90 LYS A CA 1
ATOM 749 C C . LYS A 1 90 ? -16.704 -12.759 24.785 1.00 90.88 90 LYS A C 1
ATOM 751 O O . LYS A 1 90 ? -16.720 -13.468 25.793 1.00 90.88 90 LYS A O 1
ATOM 756 N N . CYS A 1 91 ? -15.607 -12.602 24.042 1.00 89.00 91 CYS A N 1
ATOM 757 C CA . CYS A 1 91 ? -14.320 -13.188 24.404 1.00 89.00 91 CYS A CA 1
ATOM 758 C C . CYS A 1 91 ? -13.822 -12.707 25.780 1.00 89.00 91 CYS A C 1
ATOM 760 O O . CYS A 1 91 ? -14.304 -11.725 26.348 1.00 89.00 91 CYS A O 1
ATOM 762 N N . ILE A 1 92 ? -12.805 -13.388 26.317 1.00 93.81 92 ILE A N 1
ATOM 763 C CA . ILE A 1 92 ? -12.161 -12.980 27.571 1.00 93.81 92 ILE A CA 1
ATOM 764 C C . ILE A 1 92 ? -11.603 -11.551 27.467 1.00 93.81 92 ILE A C 1
ATOM 766 O O . ILE A 1 92 ? -11.117 -11.132 26.413 1.00 93.81 92 ILE A O 1
ATOM 770 N N . LYS A 1 93 ? -11.651 -10.809 28.581 1.00 93.75 93 LYS A N 1
ATOM 771 C CA . LYS A 1 93 ? -11.303 -9.376 28.639 1.00 93.75 93 LYS A CA 1
ATOM 772 C C . LYS A 1 93 ? -9.923 -9.063 28.057 1.00 93.75 93 LYS A C 1
ATOM 774 O O . LYS A 1 93 ? -9.780 -8.088 27.333 1.00 93.75 93 LYS A O 1
ATOM 779 N N . GLU A 1 94 ? -8.938 -9.915 28.321 1.00 94.69 94 GLU A N 1
ATOM 780 C CA . GLU A 1 94 ? -7.568 -9.778 27.807 1.00 94.69 94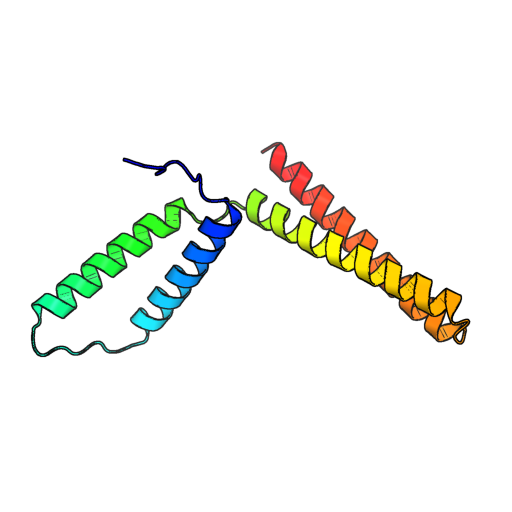 GLU A CA 1
ATOM 781 C C . GLU A 1 94 ? -7.514 -9.807 26.274 1.00 94.69 94 GLU A C 1
ATOM 783 O O . GLU A 1 94 ? -6.763 -9.059 25.652 1.00 94.69 94 GLU A O 1
ATOM 788 N N . THR A 1 95 ? -8.343 -10.648 25.649 1.00 93.88 95 THR A N 1
ATOM 789 C CA . THR A 1 95 ? -8.425 -10.728 24.187 1.00 93.88 95 THR A CA 1
ATOM 790 C C . THR A 1 95 ? -9.105 -9.486 23.626 1.00 93.88 95 THR A C 1
ATOM 792 O O . THR A 1 95 ? -8.576 -8.888 22.696 1.00 93.88 95 THR A O 1
ATOM 795 N N . ILE A 1 96 ? -10.223 -9.049 24.216 1.00 93.56 96 ILE A N 1
ATOM 796 C CA . ILE A 1 96 ? -10.903 -7.806 23.813 1.00 93.56 96 ILE A CA 1
ATOM 797 C C . ILE A 1 96 ? -9.928 -6.621 23.868 1.00 93.56 96 ILE A C 1
ATOM 799 O O . ILE A 1 96 ? -9.829 -5.859 22.908 1.00 93.56 96 ILE A O 1
ATOM 803 N N . GLU A 1 97 ? -9.160 -6.513 24.952 1.00 95.25 97 GLU A N 1
ATOM 804 C CA . GLU A 1 97 ? -8.196 -5.432 25.154 1.00 95.25 97 GLU A CA 1
ATOM 805 C C . GLU A 1 97 ? -7.058 -5.456 24.126 1.00 95.25 97 GLU A C 1
ATOM 807 O O . GLU A 1 97 ? -6.709 -4.423 23.558 1.00 95.25 97 GLU A O 1
ATOM 812 N N . LYS A 1 98 ? -6.531 -6.641 23.796 1.00 96.25 98 LYS A N 1
ATOM 813 C CA . LYS A 1 98 ? -5.517 -6.790 22.743 1.00 96.25 98 LYS A CA 1
ATOM 814 C C . LYS A 1 98 ? -6.008 -6.259 21.391 1.00 96.25 98 LYS A C 1
ATOM 816 O O . LYS A 1 98 ? -5.268 -5.554 20.705 1.00 96.25 98 LYS A O 1
ATOM 821 N N . TYR A 1 99 ? -7.240 -6.589 21.002 1.00 95.94 99 TYR A N 1
ATOM 822 C CA . TYR A 1 99 ? -7.812 -6.110 19.739 1.00 95.94 99 TYR A CA 1
ATOM 823 C C . TYR A 1 99 ? -8.180 -4.621 19.791 1.00 95.94 99 TYR A C 1
ATOM 825 O O . TYR A 1 99 ? -8.025 -3.939 18.779 1.00 95.94 99 TYR A O 1
ATOM 833 N N . ARG A 1 100 ? -8.576 -4.091 20.959 1.00 96.69 100 ARG A N 1
ATOM 834 C CA . ARG A 1 100 ? -8.774 -2.646 21.169 1.00 96.69 100 ARG A CA 1
ATOM 835 C C . ARG A 1 100 ? -7.486 -1.873 20.895 1.00 96.69 100 ARG A C 1
ATOM 837 O O . ARG A 1 100 ? -7.489 -0.980 20.056 1.00 96.69 100 ARG A O 1
ATOM 844 N N . ILE A 1 101 ? -6.384 -2.274 21.532 1.00 97.12 101 ILE A N 1
ATOM 845 C CA . ILE A 1 101 ? -5.064 -1.652 21.347 1.00 97.12 101 ILE A CA 1
ATOM 846 C C . ILE A 1 101 ? -4.615 -1.763 19.885 1.00 97.12 101 ILE A C 1
ATOM 848 O O . ILE A 1 101 ? -4.126 -0.796 19.306 1.00 97.12 101 ILE A O 1
ATOM 852 N N . SER A 1 102 ? -4.808 -2.926 19.252 1.00 95.69 102 SER A N 1
ATOM 853 C CA . SER A 1 102 ? -4.476 -3.101 17.832 1.00 95.69 102 SER A CA 1
ATOM 854 C C . SER A 1 102 ? -5.256 -2.140 16.931 1.00 95.69 102 SER A C 1
ATOM 856 O O . SER A 1 102 ? -4.693 -1.591 15.983 1.00 95.69 102 SER A O 1
ATOM 858 N N . TYR A 1 103 ? -6.543 -1.931 17.215 1.00 97.44 103 TYR A N 1
ATOM 859 C CA . TYR A 1 103 ? -7.360 -0.964 16.494 1.00 97.44 103 TYR A CA 1
ATOM 860 C C . TYR A 1 103 ? -6.884 0.473 16.749 1.00 97.44 103 TYR A C 1
ATOM 862 O O . TYR A 1 103 ? -6.671 1.206 15.787 1.00 97.44 103 TYR A O 1
ATOM 870 N N . GLU A 1 104 ? -6.628 0.861 17.996 1.00 97.62 104 GLU A N 1
ATOM 871 C CA . GLU A 1 104 ? -6.133 2.203 18.345 1.00 97.62 104 GLU A CA 1
ATOM 872 C C . GLU A 1 104 ? -4.811 2.530 17.645 1.00 97.62 104 GLU A C 1
ATOM 874 O O . GLU A 1 104 ? -4.715 3.550 16.962 1.00 97.62 104 GLU A O 1
ATOM 879 N N . ASN A 1 105 ? -3.850 1.604 17.670 1.00 97.81 105 ASN A N 1
ATOM 880 C CA . ASN A 1 105 ? -2.585 1.750 16.949 1.00 97.81 105 ASN A CA 1
ATOM 881 C C . ASN A 1 105 ? -2.800 1.955 15.439 1.00 97.81 105 ASN A C 1
ATOM 883 O O . ASN A 1 105 ? -2.114 2.757 14.807 1.00 97.81 105 ASN A O 1
ATOM 887 N N . SER A 1 106 ? -3.768 1.249 14.840 1.00 96.75 106 SER A N 1
ATOM 888 C CA . SER A 1 106 ? -4.080 1.404 13.413 1.00 96.75 106 SER A CA 1
ATOM 889 C C . SER A 1 106 ? -4.716 2.761 13.077 1.00 96.75 106 SER A C 1
ATOM 891 O O . SER A 1 106 ? -4.486 3.291 11.988 1.00 96.75 106 SE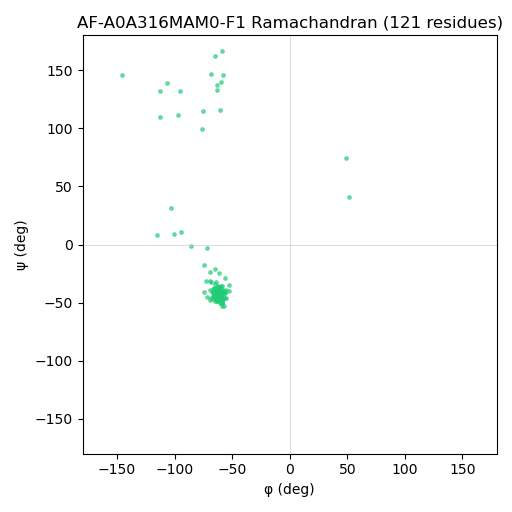R A O 1
ATOM 893 N N . VAL A 1 107 ? -5.480 3.347 14.010 1.00 97.38 107 VAL A N 1
ATOM 894 C CA . VAL A 1 107 ? -6.053 4.697 13.878 1.00 97.38 107 VAL A CA 1
ATOM 895 C C . VAL A 1 107 ? -4.947 5.747 13.936 1.00 97.38 107 VAL A C 1
ATOM 897 O O . VAL A 1 107 ? -4.891 6.619 13.068 1.00 97.38 107 VAL A O 1
ATOM 900 N N . GLU A 1 108 ? -4.047 5.645 14.916 1.00 97.31 108 GLU A N 1
ATOM 901 C CA . GLU A 1 108 ? -2.908 6.557 15.061 1.00 97.31 108 GLU A CA 1
ATOM 902 C C . GLU A 1 108 ? -1.999 6.533 13.827 1.00 97.31 108 GLU A C 1
ATOM 904 O O . GLU A 1 108 ? -1.634 7.584 13.295 1.00 97.31 108 GLU A O 1
ATOM 909 N N . GLU A 1 109 ? -1.684 5.337 13.320 1.00 96.75 109 GLU A N 1
ATOM 910 C CA . GLU A 1 109 ? -0.897 5.157 12.099 1.00 96.75 109 GLU A CA 1
ATOM 911 C C . GLU A 1 109 ? -1.564 5.833 10.892 1.00 96.75 109 GLU A C 1
ATOM 913 O O . GLU A 1 109 ? -0.924 6.592 10.155 1.00 96.75 109 GLU A O 1
ATOM 918 N N . TYR A 1 110 ? -2.866 5.594 10.699 1.00 97.44 110 TYR A N 1
ATOM 919 C CA . TYR A 1 110 ? -3.633 6.198 9.614 1.00 97.44 110 TYR A CA 1
ATOM 920 C C . TYR A 1 110 ? -3.627 7.730 9.688 1.00 97.44 110 TYR A C 1
ATOM 922 O O . TYR A 1 110 ? -3.322 8.381 8.682 1.00 97.44 110 TYR A O 1
ATOM 930 N N . GLU A 1 111 ? -3.927 8.312 10.853 1.00 97.31 111 GLU A N 1
ATOM 931 C CA . GLU A 1 111 ? -3.959 9.768 11.020 1.00 97.31 111 GLU A CA 1
ATOM 932 C C . GLU A 1 111 ? -2.569 10.387 10.823 1.00 97.31 111 GLU A C 1
ATOM 934 O O . GLU A 1 111 ? -2.449 11.380 10.103 1.00 97.31 111 GLU A O 1
ATOM 939 N N . ARG A 1 112 ? -1.501 9.751 11.324 1.00 96.75 112 ARG A N 1
ATOM 940 C CA . ARG A 1 112 ? -0.117 10.207 11.111 1.00 96.75 112 ARG A CA 1
ATOM 941 C C . ARG A 1 112 ? 0.250 10.271 9.627 1.00 96.75 112 ARG A C 1
ATOM 943 O O . ARG A 1 112 ? 0.763 11.288 9.151 1.00 96.75 112 ARG A O 1
ATOM 950 N N . ILE A 1 113 ? -0.007 9.200 8.869 1.00 94.81 113 ILE A N 1
ATOM 951 C CA . ILE A 1 113 ? 0.310 9.156 7.430 1.00 94.81 113 ILE A CA 1
ATOM 952 C C . ILE A 1 113 ? -0.555 10.166 6.663 1.00 94.81 113 ILE A C 1
ATOM 954 O O . ILE A 1 113 ? -0.060 10.863 5.773 1.00 94.81 113 ILE A O 1
ATOM 958 N N . LYS A 1 114 ? -1.848 10.259 6.992 1.00 95.56 114 LYS A N 1
ATOM 959 C CA . LYS A 1 114 ? -2.795 11.201 6.379 1.00 95.56 114 LYS A CA 1
ATOM 960 C C . LYS A 1 114 ? -2.383 12.653 6.610 1.00 95.56 114 LYS A C 1
ATOM 962 O O . LYS A 1 114 ? -2.441 13.445 5.668 1.00 95.56 114 LYS A O 1
ATOM 967 N N . GLU A 1 115 ? -1.961 13.005 7.821 1.00 94.88 115 GLU A N 1
ATOM 968 C CA . GLU A 1 115 ? -1.481 14.346 8.149 1.00 94.88 115 GLU A CA 1
ATOM 969 C C . GLU A 1 115 ? -0.245 14.696 7.313 1.00 94.88 115 GLU A C 1
ATOM 971 O O . GLU A 1 115 ? -0.208 15.750 6.674 1.00 94.88 115 GLU A O 1
ATOM 976 N N . PHE A 1 116 ? 0.730 13.786 7.232 1.00 93.25 116 PHE A N 1
ATOM 977 C CA . PHE A 1 116 ? 1.920 13.990 6.407 1.00 93.25 116 PHE A CA 1
ATOM 978 C C . PHE A 1 116 ? 1.569 14.164 4.923 1.00 93.25 116 PHE A C 1
ATOM 980 O O . PHE A 1 116 ? 2.000 15.129 4.293 1.00 93.25 116 PHE A O 1
ATOM 987 N N . ARG A 1 117 ? 0.712 13.297 4.368 1.00 93.81 117 ARG A N 1
ATOM 988 C CA . ARG A 1 117 ? 0.210 13.426 2.990 1.00 93.81 117 ARG A CA 1
ATOM 989 C C . ARG A 1 117 ? -0.458 14.784 2.752 1.00 93.81 117 ARG A C 1
ATOM 991 O O . ARG A 1 117 ? -0.271 15.387 1.701 1.00 93.81 117 ARG A O 1
ATOM 998 N N . ASN A 1 118 ? -1.249 15.268 3.708 1.00 91.88 118 ASN A N 1
ATOM 999 C CA . ASN A 1 118 ? -1.908 16.568 3.589 1.00 91.88 118 ASN A CA 1
ATOM 1000 C C . ASN A 1 118 ? -0.900 17.722 3.568 1.00 91.88 118 ASN A C 1
ATOM 1002 O O . ASN A 1 118 ? -1.089 18.654 2.793 1.00 91.88 118 ASN A O 1
ATOM 1006 N N . LYS A 1 119 ? 0.185 17.641 4.351 1.00 92.25 119 LYS A N 1
ATOM 1007 C CA . LYS A 1 119 ? 1.283 18.620 4.299 1.00 92.25 119 LYS A CA 1
ATOM 1008 C C . LYS A 1 119 ? 1.944 18.648 2.919 1.00 92.25 119 LYS A C 1
ATOM 1010 O O . LYS A 1 119 ? 2.175 19.728 2.393 1.00 92.25 119 LYS A O 1
ATOM 1015 N N . LEU A 1 120 ? 2.147 17.482 2.299 1.00 88.94 120 LEU A N 1
ATOM 1016 C CA . LEU A 1 120 ? 2.700 17.369 0.942 1.00 88.94 120 LEU A CA 1
ATOM 1017 C C . LEU A 1 120 ? 1.801 17.960 -0.154 1.00 88.94 120 LEU A C 1
ATOM 1019 O O . LEU A 1 120 ? 2.295 18.251 -1.232 1.00 88.94 120 LEU A O 1
ATOM 1023 N N . LYS A 1 121 ? 0.492 18.122 0.084 1.00 82.12 121 LYS A N 1
ATOM 1024 C CA . LYS A 1 121 ? -0.431 18.713 -0.902 1.00 82.12 121 LYS A CA 1
ATOM 1025 C C . LYS A 1 121 ? -0.188 20.214 -1.114 1.00 82.12 121 LYS A C 1
ATOM 1027 O O . LYS A 1 121 ? -0.593 20.755 -2.137 1.00 82.12 121 LYS A O 1
ATOM 1032 N N . ASN A 1 122 ? 0.413 20.870 -0.123 1.00 67.75 122 ASN A N 1
ATOM 1033 C CA . ASN A 1 122 ? 0.641 22.314 -0.095 1.00 67.75 122 ASN A CA 1
ATOM 1034 C C . ASN A 1 122 ? 2.083 22.697 -0.479 1.00 67.75 122 ASN A C 1
ATOM 1036 O O . ASN A 1 122 ? 2.465 23.851 -0.289 1.00 67.75 122 ASN A O 1
ATOM 1040 N N . ILE A 1 123 ? 2.872 21.731 -0.957 1.00 64.38 123 ILE A N 1
ATOM 1041 C CA . ILE A 1 123 ? 4.254 21.882 -1.433 1.00 64.38 123 ILE A CA 1
ATOM 1042 C C . ILE A 1 123 ? 4.242 21.682 -2.946 1.00 64.38 123 ILE A C 1
ATOM 1044 O O . ILE A 1 123 ? 4.879 22.500 -3.642 1.00 64.38 123 ILE A O 1
#

Foldseek 3Di:
DDDPPPDDDLVRLQVVLVVLVVVLVVVVVDDDDDPDVVVVVVVVVVSVVSVVVSVVSHDDPLRVLVVVLVVLVVQLVVLVVVLVVCVVVVDDPVVNVVSVVSNVVSVVSNVVSVVVSVVVVVD

Solvent-accessible surface area (backbone atoms only — not comparable to full-atom values): 6917 Å² total; per-residue (Å²): 140,82,82,86,77,78,77,76,54,70,67,58,54,40,50,51,44,52,53,52,51,52,51,52,56,54,52,74,76,48,90,85,83,62,99,48,65,65,60,54,54,49,50,53,51,50,50,58,51,48,58,64,52,42,68,77,51,56,73,51,76,50,52,51,34,51,51,50,29,53,52,31,45,53,51,25,55,50,34,44,51,51,31,54,47,40,55,73,68,64,52,59,67,72,58,42,50,54,34,46,52,53,22,52,54,30,46,53,52,24,52,53,41,42,52,52,33,55,57,49,72,80,109

Radius of gyration: 23.0 Å; Cα contacts (8 Å, |Δi|>4): 59; chains: 1; bounding box: 45×38×64 Å

=== Feature glossary ===
Key to the feature types in this record:

pLDDT. pLDDT is the predicted lDDT-Cα score: AlphaFold's confidence that the local environment of each residue (all inter-atomic distances within 15 Å) is correctly placed. It is a per-residue number between 0 and 100, with higher meaning more reliable.

Radius of gyration, Cα contacts, bounding box. The geometric summary reports three shape descriptors. Rg (radius of gyration) measures how spread out the Cα atoms are about their centre of mass; compact globular proteins have small Rg, elongated or unfolded ones large. Cα contacts (<8 Å, |i−j|>4) count long-range residue pairs in spatial proximity — high for tightly packed folds, near zero for rods or random coil. The bounding-box extents give the protein's footprint along x, y, z in Å.

Backbone torsions (φ/ψ). Backbone dihedral angles. Every residue except chain termini has a φ (preceding-C → N → Cα → C) and a ψ (N → Cα → C → next-N). They are reported in degrees following the IUPAC sign convention. Secondary structure is essentially a statement about which (φ, ψ) basin each residue occupies.

Contact-map, Ramachandran, and PAE plots. Plot images: a contact map (which residues are close in 3D, as an N×N binary image), a Ramachandran scatter (backbone torsion angles, revealing secondary-structure composition at a glance), and — for AlphaFold structures — a PAE heatmap (pairwise prediction confidence).

Predicted aligned error. Predicted Aligned Error (PAE) is an AlphaFold confidence matrix: entry (i, j) is the expected error in the position of residue j, in ångströms, when the prediction is superimposed on the true structure at residue i. Low PAE within a block of residues means that block is internally rigid and well-predicted; high PAE between two blocks means their relative placement is uncertain even if each block individually is confident.

Secondary structure (3-state, P-SEA). Three-state secondary structure (P-SEA) collapses the eight DSSP classes into helix (a), strand (b), and coil (c). P-SEA assigns these from Cα geometry alone — distances and angles — without requiring backbone oxygens, so it works on any Cα trace.

Solvent-accessible surface area. Solvent-accessible surface area (SASA) is the area in Å² traced out by the centre of a 1.4 Å probe sphere (a water molecule) rolled over the protein's van der Waals surface (Shrake–Rupley / Lee–Richards construction). Buried residues have near-zero SASA; fully exposed residues can exceed 200 Å². The total SASA scales roughly with the number of surface residues.

Foldseek 3Di. The Foldseek 3Di string encodes local tertiary geometry as a 20-letter alphabet — one character per residue — derived from the relative positions of nearby Cα atoms. Unlike the amino-acid sequence, 3Di is a direct function of the 3D structure, so two proteins with the same fold have similar 3Di strings even at low sequence identity.

B-factor. For experimental (PDB) structures, the B-factor (temperature factor) quantifies the positional spread of each atom in the crystal — a combination of thermal vibration and static disorder — in units of Å². High B-factors mark flexible loops or poorly resolved regions; low B-factors mark the rigid, well-ordered core.

mmCIF coordinates. The mmCIF block holds the 3D Cartesian coordinates of each backbone atom (N, Cα, C, O) in ångströms. mmCIF is the PDB's canonical archive format — a tagged-loop text representation of the atomic model.

InterPro / GO / CATH / organism. Functional annotations link the protein to curated databases. InterPro entries identify conserved domains and families by matching the sequence against member-database signatures (Pfam, PROSITE, CDD, …). Gene Ontology (GO) terms describe molecular function, biological process, and cellular component in a controlled vocabulary. CATH places the structure in a hierarchical fold classification (Class/Architecture/Topology/Homologous-superfamily). The organism is the source species.

Rendered structure images. Structure images are PyMOL renders from six orthogonal camera directions. Cartoon representation draws helices as coils and strands as arrows; sticks shows the backbone as bonds; surface shows the solvent-excluded envelope. Rainbow coloring maps sequence position to hue (blue→red, N→C); chain coloring assigns a distinct color per polypeptide.

Sequence. This is the polypeptide sequence — one letter per residue, N-terminus first. Length ranges from a few dozen residues for small domains to over a thousand for large multi-domain proteins.

Secondary structure (8-state, DSSP). The SS8 string is DSSP's per-residue secondary-structure call. α-helix (H) means an i→i+4 H-bond ladder; β-strand (E) means the residue participates in a β-sheet; 3₁₀ (G) and π (I) are tighter and wider helices; T/S are turns/bends; '-' is loop.

Nearest PDB structures. Structural nearest neighbors (via Foldseek easy-search vs the PDB). Reported per hit: target PDB id, E-value, and alignment TM-score. A TM-score above ~0.5 is the conventional threshold for 'same fold'.